Protein AF-A0A9X9Y3Z6-F1 (afdb_monomer_lite)

Radius of gyration: 25.96 Å; chains: 1; bounding box: 81×50×45 Å

Secondary structure (DSSP, 8-state):
-HHHHHHHHHHHHHHHHHHHHHHHHHHHTTS---HHHHHHHHHHHHHHIIIIIHHHHHHHHHHHHHHT--S----------PPPPPPP---------------

Organism: NCBI:txid2823807

Structure (mmCIF, N/CA/C/O backbone):
data_AF-A0A9X9Y3Z6-F1
#
_entry.id   AF-A0A9X9Y3Z6-F1
#
loop_
_atom_site.group_PDB
_atom_site.id
_atom_site.type_symbol
_atom_site.label_atom_id
_atom_site.label_alt_id
_atom_site.label_comp_id
_atom_site.label_asym_id
_atom_site.label_entity_id
_atom_site.label_seq_id
_atom_site.pdbx_PDB_ins_code
_atom_site.Cartn_x
_atom_site.Cartn_y
_atom_site.Cartn_z
_atom_site.occupancy
_atom_site.B_iso_or_equiv
_atom_site.auth_seq_id
_atom_site.auth_comp_id
_atom_site.auth_asym_id
_atom_site.auth_atom_id
_atom_site.pdbx_PDB_model_num
ATOM 1 N N . MET A 1 1 ? -13.893 10.624 7.510 1.00 86.31 1 MET A N 1
ATOM 2 C CA . MET A 1 1 ? -14.204 9.568 8.512 1.00 86.31 1 MET A CA 1
ATOM 3 C C . MET A 1 1 ? -13.092 8.515 8.519 1.00 86.31 1 MET A C 1
ATOM 5 O O . MET A 1 1 ? -12.329 8.468 7.564 1.00 86.31 1 MET A O 1
ATOM 9 N N . ILE A 1 2 ? -12.963 7.680 9.565 1.00 90.62 2 ILE A N 1
ATOM 10 C CA . ILE A 1 2 ? -11.889 6.657 9.634 1.00 90.62 2 ILE A CA 1
ATOM 11 C C . ILE A 1 2 ? -11.943 5.663 8.463 1.00 90.62 2 ILE A C 1
ATOM 13 O O . ILE A 1 2 ? -10.905 5.329 7.908 1.00 90.62 2 ILE A O 1
ATOM 17 N N . ILE A 1 3 ? -13.148 5.274 8.035 1.00 93.06 3 ILE A N 1
ATOM 18 C CA . ILE A 1 3 ? -13.356 4.358 6.906 1.00 93.06 3 ILE A CA 1
ATOM 19 C C . ILE A 1 3 ? -12.826 4.952 5.599 1.00 93.06 3 ILE A C 1
ATOM 21 O O . ILE A 1 3 ? -12.053 4.306 4.911 1.00 93.06 3 ILE A O 1
ATOM 25 N N . GLU A 1 4 ? -13.158 6.209 5.297 1.00 95.44 4 GLU A N 1
ATOM 26 C CA . GLU A 1 4 ? -12.667 6.892 4.089 1.00 95.44 4 GLU A CA 1
ATOM 27 C C . GLU A 1 4 ? -11.137 6.995 4.061 1.00 95.44 4 GLU A C 1
ATOM 29 O O . GLU A 1 4 ? -10.528 6.886 2.997 1.00 95.44 4 GLU A O 1
ATOM 34 N N . ARG A 1 5 ? -10.505 7.191 5.228 1.00 94.94 5 ARG A N 1
ATOM 35 C CA . ARG A 1 5 ? -9.042 7.202 5.332 1.00 94.94 5 ARG A CA 1
ATOM 36 C C . ARG A 1 5 ? -8.463 5.830 4.994 1.00 94.94 5 ARG A C 1
ATOM 38 O O . ARG A 1 5 ? -7.591 5.770 4.138 1.00 94.94 5 ARG A O 1
ATOM 45 N N . LEU A 1 6 ? -8.965 4.764 5.619 1.00 95.56 6 LEU A N 1
ATOM 46 C CA . LEU A 1 6 ? -8.494 3.398 5.366 1.00 95.56 6 LEU A CA 1
ATOM 47 C C . LEU A 1 6 ? -8.700 2.994 3.900 1.00 95.56 6 LEU A C 1
ATOM 49 O O . LEU A 1 6 ? -7.785 2.467 3.278 1.00 95.56 6 LEU A O 1
ATOM 53 N N . SER A 1 7 ? -9.844 3.339 3.301 1.00 96.19 7 SER A N 1
ATOM 54 C CA . SER A 1 7 ? -10.080 3.103 1.871 1.00 96.19 7 SER A CA 1
ATOM 55 C C . SER A 1 7 ? -9.093 3.867 0.986 1.00 96.19 7 SER A C 1
ATOM 57 O O . SER A 1 7 ? -8.607 3.331 -0.006 1.00 96.19 7 SER A O 1
ATOM 59 N N . LYS A 1 8 ? -8.753 5.114 1.334 1.00 96.88 8 LYS A N 1
ATOM 60 C CA . LYS A 1 8 ? -7.733 5.877 0.603 1.00 96.88 8 LYS A CA 1
ATOM 61 C C . LYS A 1 8 ? -6.338 5.266 0.759 1.00 96.88 8 LYS A C 1
ATOM 63 O O . LYS A 1 8 ? -5.564 5.296 -0.193 1.00 96.88 8 LYS A O 1
ATOM 68 N N . GLU A 1 9 ? -6.013 4.733 1.932 1.00 96.44 9 GLU A N 1
ATOM 69 C CA . GLU A 1 9 ? -4.756 4.018 2.167 1.00 96.44 9 GLU A CA 1
ATOM 70 C C . GLU A 1 9 ? -4.673 2.748 1.314 1.00 96.44 9 GLU A C 1
ATOM 72 O O . GLU A 1 9 ? -3.661 2.557 0.644 1.00 96.44 9 GLU A O 1
ATOM 77 N N . HIS A 1 10 ? -5.747 1.956 1.224 1.00 96.81 10 HIS A N 1
ATOM 78 C CA . HIS A 1 10 ? -5.812 0.802 0.315 1.00 96.81 10 HIS A CA 1
ATOM 79 C C . HIS A 1 10 ? -5.598 1.199 -1.148 1.00 96.81 10 HIS A C 1
ATOM 81 O O . HIS A 1 10 ? -4.757 0.609 -1.817 1.00 96.81 10 HIS A O 1
ATOM 87 N N . LEU A 1 11 ? -6.242 2.271 -1.622 1.00 97.75 11 LEU A N 1
ATOM 88 C CA . LEU A 1 11 ? -6.012 2.781 -2.982 1.00 97.75 11 LEU A CA 1
ATOM 89 C C . LEU A 1 11 ? -4.561 3.226 -3.222 1.00 97.75 11 LEU A C 1
ATOM 91 O O . LEU A 1 11 ? -4.066 3.168 -4.347 1.00 97.75 11 LEU A O 1
ATOM 95 N N . ASN A 1 12 ? -3.873 3.729 -2.196 1.00 96.06 12 ASN A N 1
ATOM 96 C CA . ASN A 1 12 ? -2.464 4.096 -2.316 1.00 96.06 12 ASN A CA 1
ATOM 97 C C . ASN A 1 12 ? -1.567 2.854 -2.346 1.00 96.06 12 ASN A C 1
ATOM 99 O O . ASN A 1 12 ? -0.644 2.806 -3.154 1.00 96.06 12 ASN A O 1
ATOM 103 N N . ILE A 1 13 ? -1.863 1.853 -1.515 1.00 96.38 13 ILE A N 1
ATOM 104 C CA . ILE A 1 13 ? -1.185 0.551 -1.509 1.00 96.38 13 ILE A CA 1
ATOM 105 C C . ILE A 1 13 ? -1.285 -0.109 -2.889 1.00 96.38 13 ILE A C 1
ATOM 107 O O . ILE A 1 13 ? -0.263 -0.504 -3.444 1.00 96.38 13 ILE A O 1
ATOM 111 N N . GLU A 1 14 ? -2.478 -0.141 -3.486 1.00 97.94 14 GLU A N 1
ATOM 112 C CA . GLU A 1 14 ? -2.693 -0.673 -4.838 1.00 97.94 14 GLU A CA 1
ATOM 113 C C . GLU A 1 14 ? -1.827 0.040 -5.886 1.00 97.94 14 GLU A C 1
ATOM 115 O O . GLU A 1 14 ? -1.201 -0.605 -6.725 1.00 97.94 14 GLU A O 1
ATOM 120 N N . LYS A 1 15 ? -1.722 1.374 -5.815 1.00 98.12 15 LYS A N 1
ATOM 121 C CA . LYS A 1 15 ? -0.867 2.149 -6.730 1.00 98.12 15 LYS A CA 1
ATOM 122 C C . LYS A 1 15 ? 0.614 1.826 -6.564 1.00 98.12 15 LYS A C 1
ATOM 124 O O . LYS A 1 15 ? 1.321 1.748 -7.563 1.00 98.12 15 LYS A O 1
ATOM 129 N N . LEU A 1 16 ? 1.087 1.666 -5.329 1.00 98.25 16 LEU A N 1
ATOM 130 C CA . LEU A 1 16 ? 2.482 1.312 -5.065 1.00 98.25 16 LEU A CA 1
ATOM 131 C C . LEU A 1 16 ? 2.807 -0.088 -5.594 1.00 98.25 16 LEU A C 1
ATOM 133 O O . LEU A 1 16 ? 3.854 -0.269 -6.209 1.00 98.25 16 LEU A O 1
ATOM 137 N N . LEU A 1 17 ? 1.891 -1.045 -5.427 1.00 98.31 17 LEU A N 1
ATOM 138 C CA . LEU A 1 17 ? 2.037 -2.386 -5.993 1.00 98.31 17 LEU A CA 1
ATOM 139 C C . LEU A 1 17 ? 2.062 -2.358 -7.526 1.00 98.31 17 LEU A C 1
ATOM 141 O O . LEU A 1 17 ? 2.922 -3.002 -8.114 1.00 98.31 17 LEU A O 1
ATOM 145 N N . ALA A 1 18 ? 1.207 -1.557 -8.167 1.00 98.50 18 ALA A N 1
ATOM 146 C CA . ALA A 1 18 ? 1.217 -1.403 -9.624 1.00 98.50 18 ALA A CA 1
ATOM 147 C C . ALA A 1 18 ? 2.523 -0.775 -10.151 1.00 98.50 18 ALA A C 1
ATOM 149 O O . ALA A 1 18 ? 3.014 -1.144 -11.217 1.00 98.50 18 ALA A O 1
ATOM 150 N N . ILE A 1 19 ? 3.109 0.174 -9.409 1.00 98.38 19 ILE A N 1
ATOM 151 C CA . ILE A 1 19 ? 4.425 0.743 -9.742 1.00 98.38 19 ILE A CA 1
ATOM 152 C C . ILE A 1 19 ? 5.511 -0.328 -9.617 1.00 98.38 19 ILE A C 1
ATOM 154 O O . ILE A 1 19 ? 6.331 -0.467 -10.521 1.00 98.38 19 ILE A O 1
ATOM 158 N N . LEU A 1 20 ? 5.505 -1.095 -8.525 1.00 98.50 20 LEU A N 1
ATOM 159 C CA . LEU A 1 20 ? 6.469 -2.172 -8.316 1.00 98.50 20 LEU A CA 1
ATOM 160 C C . LEU A 1 20 ? 6.372 -3.237 -9.414 1.00 98.50 20 LEU A C 1
ATOM 162 O O . LEU A 1 20 ? 7.396 -3.625 -9.968 1.00 98.50 20 LEU A O 1
ATOM 166 N N . GLU A 1 21 ? 5.160 -3.670 -9.758 1.00 98.50 21 GLU A N 1
ATOM 167 C CA . GLU A 1 21 ? 4.908 -4.628 -10.839 1.00 98.50 21 GLU A CA 1
ATOM 168 C C . GLU A 1 21 ? 5.496 -4.130 -12.163 1.00 98.50 21 GLU A C 1
ATOM 170 O O . GLU A 1 21 ? 6.266 -4.845 -12.801 1.00 98.50 21 GLU A O 1
ATOM 175 N N . ARG A 1 22 ? 5.252 -2.863 -12.515 1.00 98.38 22 ARG A N 1
ATOM 176 C CA . ARG A 1 22 ? 5.822 -2.252 -13.720 1.00 98.38 22 ARG A CA 1
ATOM 177 C C . ARG A 1 22 ? 7.353 -2.280 -13.736 1.00 98.38 22 ARG A C 1
ATOM 179 O O . ARG A 1 22 ? 7.937 -2.590 -14.773 1.00 98.38 22 ARG A O 1
ATOM 186 N N . GLU A 1 23 ? 8.013 -1.927 -12.635 1.00 98.44 23 GLU A N 1
ATOM 187 C CA . GLU A 1 23 ? 9.483 -1.935 -12.580 1.00 98.44 23 GLU A CA 1
ATOM 188 C C . GLU A 1 23 ? 10.048 -3.363 -12.656 1.00 98.44 23 GLU A C 1
ATOM 190 O O . GLU A 1 23 ? 11.070 -3.595 -13.305 1.00 98.44 23 GLU A O 1
ATOM 195 N N . LEU A 1 24 ? 9.355 -4.344 -12.074 1.00 98.00 24 LEU A N 1
ATOM 196 C CA . LEU A 1 24 ? 9.724 -5.755 -12.200 1.00 98.00 24 LEU A CA 1
ATOM 197 C C . LEU A 1 24 ? 9.541 -6.280 -13.631 1.00 98.00 24 LEU A C 1
ATOM 199 O O . LEU A 1 24 ? 10.386 -7.032 -14.109 1.00 98.00 24 LEU A O 1
ATOM 203 N N . GLU A 1 25 ? 8.509 -5.844 -14.352 1.00 98.25 25 GLU A N 1
ATOM 204 C CA . GLU A 1 25 ? 8.351 -6.165 -15.775 1.00 98.25 25 GLU A CA 1
ATOM 205 C C . GLU A 1 25 ? 9.466 -5.556 -16.639 1.00 98.25 25 GLU A C 1
ATOM 207 O O . GLU A 1 25 ? 9.902 -6.172 -17.611 1.00 98.25 25 GLU A O 1
ATOM 212 N N . VAL A 1 26 ? 9.931 -4.339 -16.324 1.00 97.94 26 VAL A N 1
ATOM 213 C CA . VAL A 1 26 ? 11.095 -3.724 -16.995 1.00 97.94 26 VAL A CA 1
ATOM 214 C C . VAL A 1 26 ? 12.336 -4.584 -16.769 1.00 97.94 26 VAL A C 1
ATOM 216 O O . VAL A 1 26 ? 13.041 -4.907 -17.725 1.00 97.94 26 VAL A O 1
ATOM 219 N N . PHE A 1 27 ? 12.565 -4.996 -15.524 1.00 96.88 27 PHE A N 1
ATOM 220 C CA . PHE A 1 27 ? 13.670 -5.877 -15.170 1.00 96.88 27 PHE A CA 1
ATOM 221 C C . PHE A 1 27 ? 13.611 -7.222 -15.915 1.00 96.88 27 PHE A C 1
ATOM 223 O O . PHE A 1 27 ? 14.623 -7.654 -16.466 1.00 96.88 27 PHE A O 1
ATOM 230 N N . ASP A 1 28 ? 12.438 -7.858 -15.984 1.00 97.44 28 ASP A N 1
ATOM 231 C CA . ASP A 1 28 ? 12.257 -9.172 -16.622 1.00 97.44 28 ASP A CA 1
ATOM 232 C C . ASP A 1 28 ? 12.551 -9.147 -18.132 1.00 97.44 28 ASP A C 1
ATOM 234 O O . ASP A 1 28 ? 13.099 -10.098 -18.690 1.00 97.44 28 ASP A O 1
ATOM 238 N N . ARG A 1 29 ? 12.293 -8.013 -18.797 1.00 97.44 29 ARG A N 1
ATOM 239 C CA . ARG A 1 29 ? 12.662 -7.803 -20.209 1.00 97.44 29 ARG A CA 1
ATOM 240 C C . ARG A 1 29 ? 14.165 -7.603 -20.440 1.00 97.44 29 ARG A C 1
ATOM 242 O O . ARG A 1 29 ? 14.591 -7.535 -21.592 1.00 97.44 29 ARG A O 1
ATOM 249 N N . GLY A 1 30 ? 14.967 -7.513 -19.378 1.00 95.94 30 GLY A N 1
ATOM 250 C CA . GLY A 1 30 ? 16.399 -7.212 -19.445 1.00 95.94 30 GLY A CA 1
ATOM 251 C C . GLY A 1 30 ? 16.714 -5.722 -19.610 1.00 95.94 30 GLY A C 1
ATOM 252 O O . GLY A 1 30 ? 17.874 -5.365 -19.832 1.00 95.94 30 GLY A O 1
ATOM 253 N N . ASP A 1 31 ? 15.705 -4.856 -19.490 1.00 96.56 31 ASP A N 1
ATOM 254 C CA . ASP A 1 31 ? 15.882 -3.409 -19.460 1.00 96.56 31 ASP A CA 1
ATOM 255 C C . ASP A 1 31 ? 16.325 -2.948 -18.058 1.00 96.56 31 ASP A C 1
ATOM 257 O O . ASP A 1 31 ? 16.290 -3.682 -17.065 1.00 96.56 31 ASP A O 1
ATOM 261 N N . ARG A 1 32 ? 16.754 -1.687 -17.948 1.00 96.81 32 ARG A N 1
ATOM 262 C CA . ARG A 1 32 ? 17.175 -1.110 -16.667 1.00 96.81 32 ARG A CA 1
ATOM 263 C C . ARG A 1 32 ? 15.972 -0.575 -15.884 1.00 96.81 32 ARG A C 1
ATOM 265 O O . ARG A 1 32 ? 15.543 0.549 -16.130 1.00 96.81 32 ARG A O 1
ATOM 272 N N . ALA A 1 33 ? 15.495 -1.362 -14.923 1.00 97.19 33 ALA A N 1
ATOM 273 C CA . ALA A 1 33 ? 14.510 -0.932 -13.930 1.00 97.19 33 ALA A CA 1
ATOM 274 C C . ALA A 1 33 ? 15.066 0.133 -12.968 1.00 97.19 33 ALA A C 1
ATOM 276 O O . ALA A 1 33 ? 16.286 0.233 -12.758 1.00 97.19 33 ALA A O 1
ATOM 277 N N . ASP A 1 34 ? 14.169 0.907 -12.359 1.00 98.12 34 ASP A N 1
ATOM 278 C CA . ASP A 1 34 ? 14.510 1.864 -11.310 1.00 98.12 34 ASP A CA 1
ATOM 279 C C . ASP A 1 34 ? 14.531 1.183 -9.931 1.00 98.12 34 ASP A C 1
ATOM 281 O O . ASP A 1 34 ? 13.522 1.041 -9.235 1.00 98.12 34 ASP A O 1
ATOM 285 N N . TYR A 1 35 ? 15.722 0.746 -9.521 1.00 97.44 35 TYR A N 1
ATOM 286 C CA . TYR A 1 35 ? 15.920 0.067 -8.240 1.00 97.44 35 TYR A CA 1
ATOM 287 C C . TYR A 1 35 ? 15.687 0.964 -7.018 1.00 97.44 35 TYR A C 1
ATOM 289 O O . TYR A 1 35 ? 15.376 0.435 -5.951 1.00 97.44 35 TYR A O 1
ATOM 297 N N . GLU A 1 36 ? 15.793 2.289 -7.152 1.00 98.12 36 GLU A N 1
ATOM 298 C CA . GLU A 1 36 ? 15.484 3.209 -6.050 1.00 98.12 36 GLU A CA 1
ATOM 299 C C . GLU A 1 36 ? 13.976 3.227 -5.788 1.00 98.12 36 GLU A C 1
ATOM 301 O O . GLU A 1 36 ? 13.543 3.188 -4.634 1.00 98.12 36 GLU A O 1
ATOM 306 N N . VAL A 1 37 ? 13.167 3.199 -6.853 1.00 97.94 37 VAL A N 1
ATOM 307 C CA . VAL A 1 37 ? 11.706 3.073 -6.749 1.00 97.94 37 VAL A CA 1
ATOM 308 C C . VAL A 1 37 ? 11.320 1.723 -6.152 1.00 97.94 37 VAL A C 1
ATOM 310 O O . VAL A 1 37 ? 10.536 1.688 -5.202 1.00 97.94 37 VAL A O 1
ATOM 313 N N . ILE A 1 38 ? 11.894 0.621 -6.649 1.00 98.12 38 ILE A N 1
ATOM 314 C CA . ILE A 1 38 ? 11.650 -0.725 -6.104 1.00 98.12 38 ILE A CA 1
ATOM 315 C C . ILE A 1 38 ? 11.957 -0.754 -4.602 1.00 98.12 38 ILE A C 1
ATOM 317 O O . ILE A 1 38 ? 11.118 -1.178 -3.805 1.00 98.12 38 ILE A O 1
ATOM 321 N N . HIS A 1 39 ? 13.137 -0.267 -4.210 1.00 98.12 39 HIS A N 1
ATOM 322 C CA . HIS A 1 39 ? 13.553 -0.224 -2.813 1.00 98.12 39 HIS A CA 1
ATOM 323 C C . HIS A 1 39 ? 12.600 0.627 -1.966 1.00 98.12 39 HIS A C 1
ATOM 325 O O . HIS A 1 39 ? 12.133 0.164 -0.929 1.00 98.12 39 HIS A O 1
ATOM 331 N N . ALA A 1 40 ? 12.242 1.830 -2.423 1.00 97.94 40 ALA A N 1
ATOM 332 C CA . ALA A 1 40 ? 11.333 2.713 -1.696 1.00 97.94 40 ALA A CA 1
ATOM 333 C C . ALA A 1 40 ? 9.950 2.080 -1.466 1.00 97.94 40 ALA A C 1
ATOM 335 O O . ALA A 1 40 ? 9.387 2.215 -0.375 1.00 97.94 40 ALA A O 1
ATOM 336 N N . VAL A 1 41 ? 9.410 1.370 -2.463 1.00 97.88 41 VAL A N 1
ATOM 337 C CA . VAL A 1 41 ? 8.135 0.653 -2.323 1.00 97.88 41 VAL A CA 1
ATOM 338 C C . VAL A 1 41 ? 8.264 -0.483 -1.306 1.00 97.88 41 VAL A C 1
ATOM 340 O O . VAL A 1 41 ? 7.421 -0.594 -0.417 1.00 97.88 41 VAL A O 1
ATOM 343 N N . ILE A 1 42 ? 9.324 -1.292 -1.380 1.00 97.50 42 ILE A N 1
ATOM 344 C CA . ILE A 1 42 ? 9.559 -2.382 -0.420 1.00 97.50 42 ILE A CA 1
ATOM 345 C C . ILE A 1 42 ? 9.688 -1.830 1.005 1.00 97.50 42 ILE A C 1
ATOM 347 O O . ILE A 1 42 ? 8.971 -2.284 1.896 1.00 97.50 42 ILE A O 1
ATOM 351 N N . SER A 1 43 ? 10.510 -0.798 1.215 1.00 97.12 43 SER A N 1
ATOM 352 C CA . SER A 1 43 ? 10.693 -0.174 2.532 1.00 97.12 43 SER A CA 1
ATOM 353 C C . SER A 1 43 ? 9.390 0.380 3.113 1.00 97.12 43 SER A C 1
ATOM 355 O O . SER A 1 43 ? 9.183 0.344 4.326 1.00 97.12 43 SER A O 1
ATOM 357 N N . TYR A 1 44 ? 8.483 0.881 2.268 1.00 96.19 44 TYR A N 1
ATOM 358 C CA . TYR A 1 44 ? 7.153 1.288 2.717 1.00 96.19 44 TYR A CA 1
ATOM 359 C C . TYR A 1 44 ? 6.361 0.098 3.282 1.00 96.19 44 TYR A C 1
ATOM 361 O O . TYR A 1 44 ? 5.789 0.205 4.372 1.00 96.19 44 TYR A O 1
ATOM 369 N N . PHE A 1 45 ? 6.356 -1.038 2.579 1.00 96.56 45 PHE A N 1
ATOM 370 C CA . PHE A 1 45 ? 5.604 -2.232 2.976 1.00 96.56 45 PHE A CA 1
ATOM 371 C C . PHE A 1 45 ? 6.184 -2.971 4.188 1.00 96.56 45 PHE A C 1
ATOM 373 O O . PHE A 1 45 ? 5.436 -3.657 4.878 1.00 96.56 45 PHE A O 1
ATOM 380 N N . GLU A 1 46 ? 7.469 -2.800 4.498 1.00 95.81 46 GLU A N 1
ATOM 381 C CA . GLU A 1 46 ? 8.092 -3.406 5.684 1.00 95.81 46 GLU A CA 1
ATOM 382 C C . GLU A 1 46 ? 7.593 -2.814 7.009 1.00 95.81 46 GLU A C 1
ATOM 384 O O . GLU A 1 46 ? 7.630 -3.486 8.039 1.00 95.81 46 GLU A O 1
ATOM 389 N N . VAL A 1 47 ? 7.135 -1.558 7.003 1.00 93.56 47 VAL A N 1
ATOM 390 C CA . VAL A 1 47 ? 6.820 -0.829 8.241 1.00 93.56 47 VAL A CA 1
ATOM 391 C C . VAL A 1 47 ? 5.382 -0.333 8.266 1.00 93.56 47 VAL A C 1
ATOM 393 O O . VAL A 1 47 ? 4.685 -0.491 9.270 1.00 93.56 47 VAL A O 1
ATOM 396 N N . TYR A 1 48 ? 4.922 0.303 7.188 1.00 94.19 48 TYR A N 1
ATOM 397 C CA . TYR A 1 48 ? 3.686 1.074 7.237 1.00 94.19 48 TYR A CA 1
ATOM 398 C C . TYR A 1 48 ? 2.418 0.226 7.459 1.00 94.19 48 TYR A C 1
ATOM 400 O O . TYR A 1 48 ? 1.628 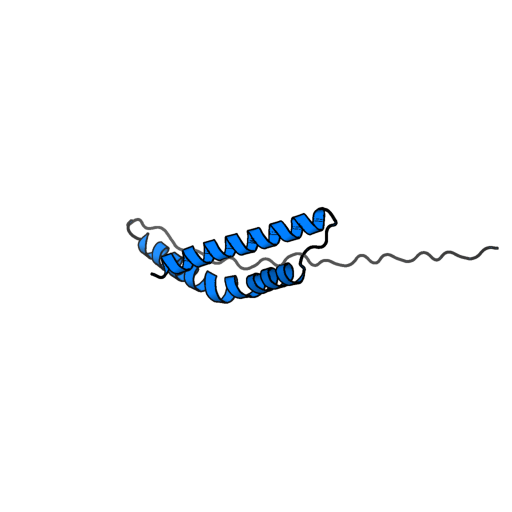0.594 8.340 1.00 94.19 48 TYR A O 1
ATOM 408 N N . PRO A 1 49 ? 2.209 -0.898 6.736 1.00 94.00 49 PRO A N 1
ATOM 409 C CA . PRO A 1 49 ? 1.027 -1.735 6.923 1.00 94.00 49 PRO A CA 1
ATOM 410 C C . PRO A 1 49 ? 0.892 -2.238 8.363 1.00 94.00 49 PRO A C 1
ATOM 412 O O . PRO A 1 49 ? -0.151 -2.057 8.988 1.00 94.00 49 PRO A O 1
ATOM 415 N N . GLU A 1 50 ? 1.976 -2.790 8.908 1.00 92.31 50 GLU A N 1
ATOM 416 C CA . GLU A 1 50 ? 1.996 -3.432 10.224 1.00 92.31 50 GLU A CA 1
ATOM 417 C C . GLU A 1 50 ? 1.837 -2.428 11.370 1.00 92.31 50 GLU A C 1
ATOM 419 O O . GLU A 1 50 ? 1.044 -2.632 12.288 1.00 92.31 50 GLU A O 1
ATOM 424 N N . VAL A 1 51 ? 2.575 -1.316 11.327 1.00 94.81 51 VAL A N 1
ATOM 425 C CA . VAL A 1 51 ? 2.662 -0.403 12.476 1.00 94.81 51 VAL A CA 1
ATOM 426 C C . VAL A 1 51 ? 1.515 0.607 12.507 1.00 94.81 51 VAL A C 1
ATOM 428 O O . VAL A 1 51 ? 1.104 1.035 13.588 1.00 94.81 51 VAL A O 1
ATOM 431 N N . TYR A 1 52 ? 0.984 1.009 11.348 1.00 92.50 52 TYR A N 1
ATOM 432 C CA . TYR A 1 52 ? 0.047 2.136 11.271 1.00 92.50 52 TYR A CA 1
ATOM 433 C C . TYR A 1 52 ? -1.323 1.770 10.707 1.00 92.50 52 TYR A C 1
ATOM 435 O O . TYR A 1 52 ? -2.331 2.238 11.244 1.00 92.50 52 TYR A O 1
ATOM 443 N N . HIS A 1 53 ? -1.375 0.962 9.650 1.00 93.38 53 HIS A N 1
ATOM 444 C CA . HIS A 1 53 ? -2.621 0.665 8.945 1.00 93.38 53 HIS A CA 1
ATOM 445 C C . HIS A 1 53 ? -3.437 -0.440 9.636 1.00 93.38 53 HIS A C 1
ATOM 447 O O . HIS A 1 53 ? -4.561 -0.193 10.085 1.00 93.38 53 HIS A O 1
ATOM 453 N N . HIS A 1 54 ? -2.861 -1.634 9.799 1.00 95.25 54 HIS A N 1
ATOM 454 C CA . HIS A 1 54 ? -3.560 -2.795 10.356 1.00 95.25 54 HIS A CA 1
ATOM 455 C C . HIS A 1 54 ? -4.126 -2.563 11.766 1.00 95.25 54 HIS A C 1
ATOM 457 O O . HIS A 1 54 ? -5.283 -2.922 11.987 1.00 95.25 54 HIS A O 1
ATOM 463 N N . PRO A 1 55 ? -3.444 -1.861 12.700 1.00 96.25 55 PRO A N 1
ATOM 464 C CA . PRO A 1 55 ? -4.023 -1.584 14.015 1.00 96.25 55 PRO A CA 1
ATOM 465 C C . PRO A 1 55 ? -5.332 -0.787 13.950 1.00 96.25 55 PRO A C 1
ATOM 467 O O . PRO A 1 55 ? -6.227 -0.963 14.776 1.00 96.25 55 PRO A O 1
ATOM 470 N N . GLN A 1 56 ? -5.468 0.110 12.973 1.00 94.94 56 GLN A N 1
ATOM 471 C CA . GLN A 1 56 ? -6.677 0.914 12.800 1.00 94.94 56 GLN A CA 1
ATOM 472 C C . GLN A 1 56 ? -7.808 0.097 12.175 1.00 94.94 56 GLN A C 1
ATOM 474 O O . GLN A 1 56 ? -8.960 0.197 12.607 1.00 94.94 56 GLN A O 1
ATOM 479 N N . GLU A 1 57 ? -7.474 -0.714 11.176 1.00 95.31 57 GLU A N 1
ATOM 480 C CA . GLU A 1 57 ? -8.387 -1.648 10.527 1.00 95.31 57 GLU A CA 1
ATOM 481 C C . GLU A 1 57 ? -8.932 -2.687 11.527 1.00 95.31 57 GLU A C 1
ATOM 483 O O . GLU A 1 57 ? -10.145 -2.909 11.603 1.00 95.31 57 GLU A O 1
ATOM 488 N N . ASP A 1 58 ? -8.077 -3.225 12.394 1.00 95.38 58 ASP A N 1
ATOM 489 C CA . ASP A 1 58 ? -8.455 -4.167 13.447 1.00 95.38 58 ASP A CA 1
ATOM 490 C C . ASP A 1 58 ? -9.474 -3.588 14.428 1.00 95.38 58 ASP A C 1
ATOM 492 O O . ASP A 1 58 ? -10.426 -4.277 14.818 1.00 95.38 58 ASP A O 1
ATOM 496 N N . LEU A 1 59 ? -9.328 -2.313 14.806 1.00 94.00 59 LEU A N 1
ATOM 497 C CA . LEU A 1 59 ? -10.291 -1.619 15.665 1.00 94.00 59 LEU A CA 1
ATOM 498 C C . LEU A 1 59 ? -11.658 -1.487 14.988 1.00 94.00 59 LEU A C 1
ATOM 500 O O . LEU A 1 59 ? -12.694 -1.692 15.634 1.00 94.00 59 LEU A O 1
ATOM 504 N N . VAL A 1 60 ? -11.675 -1.174 13.690 1.00 92.75 60 VAL A N 1
ATOM 505 C CA . VAL A 1 60 ? -12.908 -1.122 12.894 1.00 92.75 60 VAL A CA 1
ATOM 506 C C . VAL A 1 60 ? -13.559 -2.503 12.857 1.00 92.75 60 VAL A C 1
ATOM 508 O O . VAL A 1 60 ? -14.742 -2.634 13.190 1.00 92.75 60 VAL A O 1
ATOM 511 N N . PHE A 1 61 ? -12.799 -3.555 12.550 1.00 92.69 61 PHE A N 1
ATOM 512 C CA . PHE A 1 61 ? -13.325 -4.916 12.535 1.00 92.69 61 PHE A CA 1
ATOM 513 C C . PHE A 1 61 ? -13.801 -5.383 13.912 1.00 92.69 61 PHE A C 1
ATOM 515 O O . PHE A 1 61 ? -14.838 -6.040 14.006 1.00 92.69 61 PHE A O 1
ATOM 522 N N . ALA A 1 62 ? -13.101 -5.041 14.994 1.00 92.56 62 ALA A N 1
ATOM 523 C CA . ALA A 1 62 ? -13.5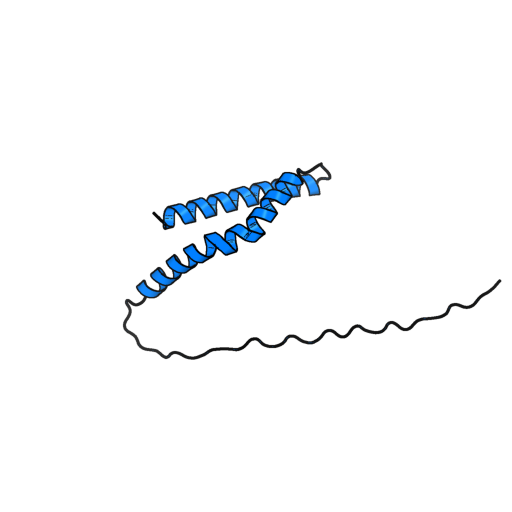23 -5.359 16.357 1.00 92.56 62 ALA A CA 1
ATOM 524 C C . ALA A 1 62 ? -14.884 -4.728 16.690 1.00 92.56 62 ALA A C 1
ATOM 526 O O . ALA A 1 62 ? -15.760 -5.407 17.234 1.00 92.56 62 ALA A O 1
ATOM 527 N N . LYS A 1 63 ? -15.104 -3.464 16.302 1.00 90.44 63 LYS A N 1
ATOM 528 C CA . LYS A 1 63 ? -16.403 -2.790 16.455 1.00 90.44 63 LYS A CA 1
ATOM 529 C C . LYS A 1 63 ? -17.495 -3.487 15.650 1.00 90.44 63 LYS A C 1
ATOM 531 O O . LYS A 1 63 ? -18.538 -3.808 16.210 1.00 90.44 63 LYS A O 1
ATOM 536 N N . LEU A 1 64 ? -17.245 -3.783 14.376 1.00 89.50 64 LEU A N 1
ATOM 537 C CA . LEU A 1 64 ? -18.216 -4.465 13.514 1.00 89.50 64 LEU A CA 1
ATOM 538 C C . LEU A 1 64 ? -18.558 -5.877 14.019 1.00 89.50 64 LEU A C 1
ATOM 540 O O . LEU A 1 64 ? -19.718 -6.286 13.960 1.00 89.50 64 LEU A O 1
ATOM 544 N N . ARG A 1 65 ? -17.577 -6.606 14.569 1.00 88.56 65 ARG A N 1
ATOM 545 C CA . ARG A 1 65 ? -17.783 -7.914 15.213 1.00 88.56 65 ARG A CA 1
ATOM 546 C C . ARG A 1 65 ? -18.670 -7.809 16.457 1.00 88.56 65 ARG A C 1
ATOM 548 O O . ARG A 1 65 ? -19.555 -8.642 16.626 1.00 88.56 65 ARG A O 1
ATOM 555 N N . GLY A 1 66 ? -18.482 -6.777 17.282 1.00 73.25 66 GLY A N 1
ATOM 556 C CA . GLY A 1 66 ? -19.344 -6.501 18.437 1.00 73.25 66 GLY A CA 1
ATOM 557 C C . GLY A 1 66 ? -20.775 -6.113 18.045 1.00 73.25 66 GLY A C 1
ATOM 558 O O . GLY A 1 66 ? -21.729 -6.551 18.682 1.00 73.25 66 GLY A O 1
ATOM 559 N N . THR A 1 67 ? -20.942 -5.367 16.952 1.00 58.16 67 THR A N 1
ATOM 560 C CA . THR A 1 67 ? -22.257 -4.944 16.437 1.00 58.16 67 THR A CA 1
ATOM 561 C C . THR A 1 67 ? -23.059 -6.097 15.818 1.00 58.16 67 THR A C 1
ATOM 563 O O . THR A 1 67 ? -24.284 -6.036 15.778 1.00 58.16 67 THR A O 1
ATOM 566 N N . ARG A 1 68 ? -22.412 -7.198 15.400 1.00 48.66 68 ARG A N 1
ATOM 567 C CA . ARG A 1 68 ? -23.109 -8.413 14.924 1.00 48.66 68 ARG A CA 1
ATOM 568 C C . ARG A 1 68 ? -23.739 -9.255 16.044 1.00 48.66 68 ARG A C 1
ATOM 570 O O . ARG A 1 68 ? -24.407 -10.241 15.742 1.00 48.66 68 ARG A O 1
ATOM 577 N N . SER A 1 69 ? -23.622 -8.853 17.312 1.00 51.56 69 SER A N 1
ATOM 578 C CA . SER A 1 69 ? -24.386 -9.423 18.432 1.00 51.56 69 SER A CA 1
ATOM 579 C C . SER A 1 69 ? -25.787 -8.798 18.525 1.00 51.56 69 SER A C 1
ATOM 581 O O . SER A 1 69 ? -26.148 -8.168 19.516 1.00 51.56 69 SER A O 1
ATOM 583 N N . GLY A 1 70 ? -26.568 -8.980 17.463 1.00 54.03 70 GLY A N 1
ATOM 584 C CA . GLY A 1 70 ? -28.003 -8.700 17.397 1.00 54.03 70 GLY A CA 1
ATOM 585 C C . GLY A 1 70 ? -28.822 -9.959 17.102 1.00 54.03 70 GLY A C 1
ATOM 586 O O . GLY A 1 70 ? -29.888 -9.860 16.508 1.00 54.03 70 GLY A O 1
ATOM 587 N N . CYS A 1 71 ? -28.319 -11.143 17.466 1.00 42.56 71 CYS A N 1
ATOM 588 C CA . CYS A 1 71 ? -29.097 -12.378 17.441 1.00 42.56 71 CYS A CA 1
ATOM 589 C C . CYS A 1 71 ? -28.877 -13.146 18.750 1.00 42.56 71 CYS A C 1
ATOM 591 O O . CYS A 1 71 ? -27.792 -13.666 19.019 1.00 42.56 71 CYS A O 1
ATOM 593 N N . CYS A 1 72 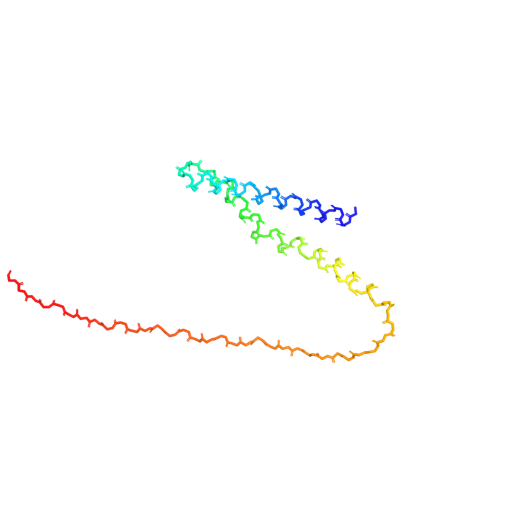? -29.913 -13.155 19.586 1.00 45.69 72 CYS A N 1
ATOM 594 C CA . CYS A 1 72 ? -30.009 -13.929 20.813 1.00 45.69 72 CYS A CA 1
ATOM 595 C C . CYS A 1 72 ? -30.106 -15.427 20.487 1.00 45.69 72 CYS A C 1
ATOM 597 O O . CYS A 1 72 ? -31.207 -15.948 20.351 1.00 45.69 72 CYS A O 1
ATOM 599 N N . CYS A 1 73 ? -28.983 -16.134 20.383 1.00 39.66 73 CYS A N 1
ATOM 600 C CA . CYS A 1 73 ? -28.957 -17.589 20.571 1.00 39.66 73 CYS A CA 1
ATOM 601 C C . CYS A 1 73 ? -27.547 -18.069 20.967 1.00 39.66 73 CYS A C 1
ATOM 603 O O . CYS A 1 73 ? -26.675 -18.310 20.140 1.00 39.66 73 CYS A O 1
ATOM 605 N N . GLU A 1 74 ? -27.333 -18.088 22.282 1.00 40.38 74 GLU A N 1
ATOM 606 C CA . GLU A 1 74 ? -26.669 -19.118 23.095 1.00 40.38 74 GLU A CA 1
ATOM 607 C C . GLU A 1 74 ? -25.753 -20.147 22.397 1.00 40.38 74 GLU A C 1
ATOM 609 O O . GLU A 1 74 ? -26.203 -20.955 21.589 1.00 40.38 74 GLU A O 1
ATOM 614 N N . GLY A 1 75 ? -24.473 -20.221 22.802 1.00 41.81 75 GLY A N 1
ATOM 615 C CA . GLY A 1 75 ? -23.644 -21.368 22.411 1.00 41.81 75 GLY A CA 1
ATOM 616 C C . GLY A 1 75 ? -22.131 -21.276 22.604 1.00 41.81 75 GLY A C 1
ATOM 617 O O . GLY A 1 75 ? -21.398 -21.282 21.631 1.00 41.81 75 GLY A O 1
ATOM 618 N N . ARG A 1 76 ? -21.684 -21.296 23.866 1.00 45.41 76 ARG A N 1
ATOM 619 C CA . ARG A 1 76 ? -20.445 -21.938 24.368 1.00 45.41 76 ARG A CA 1
ATOM 620 C C . ARG A 1 76 ? -19.076 -21.520 23.778 1.00 45.41 76 ARG A C 1
ATOM 622 O O . ARG A 1 76 ? -18.701 -21.803 22.650 1.00 45.41 76 ARG A O 1
ATOM 629 N N . ARG A 1 77 ? -18.273 -20.934 24.667 1.00 50.72 77 ARG A N 1
ATOM 630 C CA . ARG A 1 77 ? -16.868 -20.537 24.514 1.00 50.72 77 ARG A CA 1
ATOM 631 C C . ARG A 1 77 ? -15.936 -21.707 24.882 1.00 50.72 77 ARG A C 1
ATOM 633 O O . ARG A 1 77 ? -16.072 -22.237 25.980 1.00 50.72 77 ARG A O 1
ATOM 640 N N . SER A 1 78 ? -14.978 -22.051 24.019 1.00 47.75 78 SER A N 1
ATOM 641 C CA . SER A 1 78 ? -13.761 -22.850 24.308 1.00 47.75 78 SER A CA 1
ATOM 642 C C . SER A 1 78 ? -12.937 -22.975 23.011 1.00 47.75 78 SER A C 1
ATOM 644 O O . SER A 1 78 ? -13.520 -23.080 21.944 1.00 47.75 78 SER A O 1
ATOM 646 N N . SER A 1 79 ? -11.607 -22.987 22.939 1.00 45.12 79 SER A N 1
ATOM 647 C CA . SER A 1 79 ? -10.508 -22.790 23.883 1.00 45.12 79 SER A CA 1
ATOM 648 C C . SER A 1 79 ? -9.226 -22.579 23.054 1.00 45.12 79 SER A C 1
ATOM 650 O O . SER A 1 79 ? -9.128 -23.040 21.918 1.00 45.12 79 SER A O 1
ATOM 652 N N . SER A 1 80 ? -8.243 -21.917 23.651 1.00 45.53 80 SER A N 1
ATOM 653 C CA . SER A 1 80 ? -6.845 -21.782 23.223 1.00 45.53 80 SER A CA 1
ATOM 654 C C . SER A 1 80 ? -6.207 -23.068 22.667 1.00 45.53 80 SER A C 1
ATOM 656 O O . SER A 1 80 ? -6.255 -24.106 23.329 1.00 45.53 80 SER A O 1
ATOM 658 N N . ARG A 1 81 ? -5.504 -22.975 21.528 1.00 43.75 81 ARG A N 1
ATOM 659 C CA . ARG A 1 81 ? -4.539 -23.987 21.066 1.00 43.75 81 ARG A CA 1
ATOM 660 C C . ARG A 1 81 ? -3.156 -23.338 20.933 1.00 43.75 81 ARG A C 1
ATOM 662 O O . ARG A 1 81 ? -2.991 -22.343 20.239 1.00 43.75 81 ARG A O 1
ATOM 669 N N . THR A 1 82 ? -2.207 -23.877 21.687 1.00 45.12 82 THR A N 1
ATOM 670 C CA . THR A 1 82 ? -0.773 -23.551 21.733 1.00 45.12 82 THR A CA 1
ATOM 671 C C . THR A 1 82 ? -0.064 -23.811 20.394 1.00 45.12 82 THR A C 1
ATOM 673 O O . THR A 1 82 ? -0.551 -24.644 19.629 1.00 45.12 82 THR A O 1
ATOM 676 N N . PRO A 1 83 ? 1.098 -23.185 20.117 1.00 46.34 83 PRO A N 1
ATOM 677 C CA . PRO A 1 83 ? 1.839 -23.419 18.881 1.00 46.34 83 PRO A CA 1
ATOM 678 C C . PRO A 1 83 ? 2.607 -24.747 18.954 1.00 46.34 83 PRO A C 1
ATOM 680 O O . PRO A 1 83 ? 3.357 -24.998 19.901 1.00 46.34 83 PRO A O 1
ATOM 683 N N . GLU A 1 84 ? 2.413 -25.606 17.954 1.00 46.22 84 GLU A N 1
ATOM 684 C CA . GLU A 1 84 ? 3.191 -26.833 17.789 1.00 46.22 84 GLU A CA 1
ATOM 685 C C . GLU A 1 84 ? 4.619 -26.506 17.328 1.00 46.22 84 GLU A C 1
ATOM 687 O O . GLU A 1 84 ? 4.844 -25.694 16.430 1.00 46.22 84 GLU A O 1
ATOM 692 N N . ARG A 1 85 ? 5.603 -27.136 17.977 1.00 44.91 85 ARG A N 1
ATOM 693 C CA . ARG A 1 85 ? 7.019 -27.058 17.606 1.00 44.91 85 ARG A CA 1
ATOM 694 C C . ARG A 1 85 ? 7.222 -27.836 16.305 1.00 44.91 85 ARG A C 1
ATOM 696 O O . ARG A 1 85 ? 6.980 -29.039 16.275 1.00 44.91 85 ARG A O 1
ATOM 703 N N . GLY A 1 86 ? 7.686 -27.158 15.258 1.00 48.44 86 GLY A N 1
ATOM 704 C CA . GLY A 1 86 ? 8.113 -27.798 14.013 1.00 48.44 86 GLY A CA 1
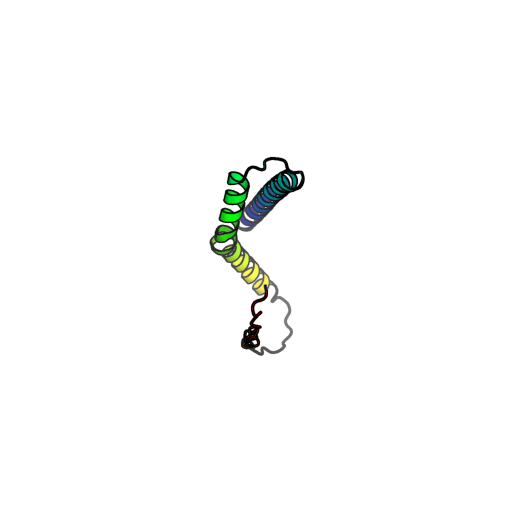ATOM 705 C C . GLY A 1 86 ? 9.360 -28.683 14.201 1.00 48.44 86 GLY A C 1
ATOM 706 O O . GLY A 1 86 ? 10.118 -28.486 15.156 1.00 48.44 86 GLY A O 1
ATOM 707 N N . PRO A 1 87 ? 9.584 -29.670 13.316 1.00 45.38 87 PRO A N 1
ATOM 708 C CA . PRO A 1 87 ? 10.677 -30.626 13.445 1.00 45.38 87 PRO A CA 1
ATOM 709 C C . PRO A 1 87 ? 12.046 -29.983 13.181 1.00 45.38 87 PRO A C 1
ATOM 711 O O . PRO A 1 87 ? 12.246 -29.231 12.229 1.00 45.38 87 PRO A O 1
ATOM 714 N N . THR A 1 88 ? 13.009 -30.324 14.033 1.00 49.69 88 THR A N 1
ATOM 715 C CA . THR A 1 88 ? 14.419 -29.931 13.974 1.00 49.69 88 THR A CA 1
ATOM 716 C C . THR A 1 88 ? 15.106 -30.501 12.727 1.00 49.69 88 THR A C 1
ATOM 718 O O . THR A 1 88 ? 15.231 -31.715 12.572 1.00 49.69 88 THR A O 1
ATOM 721 N N . PHE A 1 89 ? 15.607 -29.627 11.850 1.00 39.66 89 PHE A N 1
ATOM 722 C CA . PHE A 1 89 ? 16.447 -30.001 10.709 1.00 39.66 89 PHE A CA 1
ATOM 723 C C . PHE A 1 89 ? 17.868 -30.330 11.192 1.00 39.66 89 PHE A C 1
ATOM 725 O O . PHE A 1 89 ? 18.571 -29.464 11.712 1.00 39.66 89 PHE A O 1
ATOM 732 N N . THR A 1 90 ? 18.305 -31.582 11.036 1.00 50.91 90 THR A N 1
ATOM 733 C CA . THR A 1 90 ? 19.700 -31.981 11.276 1.00 5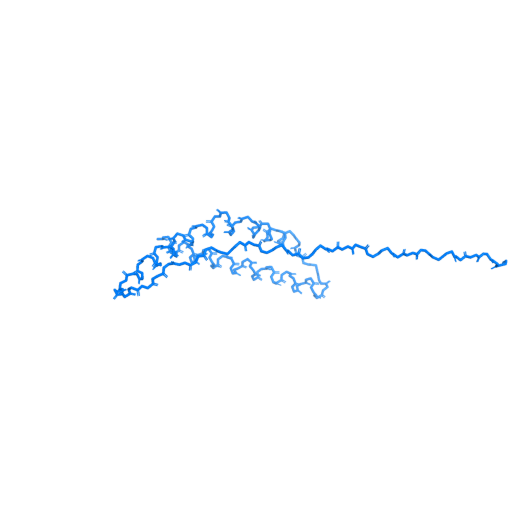0.91 90 THR A CA 1
ATOM 734 C C . THR A 1 90 ? 20.479 -31.965 9.954 1.00 50.91 90 THR A C 1
ATOM 736 O O . THR A 1 90 ? 20.034 -32.564 8.973 1.00 50.91 90 THR A O 1
ATOM 739 N N . PRO A 1 91 ? 21.648 -31.302 9.872 1.00 45.94 91 PRO A N 1
ATOM 740 C CA . PRO A 1 91 ? 22.442 -31.303 8.651 1.00 45.94 91 PRO A CA 1
ATOM 741 C C . PRO A 1 91 ? 23.153 -32.651 8.469 1.00 45.94 91 PRO A C 1
ATOM 743 O O . PRO A 1 91 ? 23.919 -33.111 9.320 1.00 45.94 91 PRO A O 1
ATOM 746 N N . ARG A 1 92 ? 22.910 -33.289 7.321 1.00 48.28 92 ARG A N 1
ATOM 747 C CA . ARG A 1 92 ? 23.555 -34.537 6.900 1.00 48.28 92 ARG A CA 1
ATOM 748 C C . ARG A 1 92 ? 25.039 -34.278 6.620 1.00 48.28 92 ARG A C 1
ATOM 750 O O . ARG A 1 92 ? 25.380 -33.593 5.662 1.00 48.28 92 ARG A O 1
ATOM 757 N N . ARG A 1 93 ? 25.927 -34.863 7.431 1.00 45.25 93 ARG A N 1
ATOM 758 C CA . ARG A 1 93 ? 27.375 -34.934 7.160 1.00 45.25 93 ARG A CA 1
ATOM 759 C C . ARG A 1 93 ? 27.619 -35.639 5.820 1.00 45.25 93 ARG A C 1
ATOM 761 O O . ARG A 1 93 ? 27.479 -36.857 5.726 1.00 45.25 93 ARG A O 1
ATOM 768 N N . SER A 1 94 ? 28.023 -34.899 4.793 1.00 50.09 94 SER A N 1
ATOM 769 C CA . SER A 1 94 ? 28.641 -35.465 3.592 1.00 50.09 94 SER A CA 1
ATOM 770 C C . SER A 1 94 ? 30.112 -35.761 3.887 1.00 50.09 94 SER A C 1
ATOM 772 O O . SER A 1 94 ? 30.940 -34.856 3.970 1.00 50.09 94 SER A O 1
ATOM 774 N N . GLY A 1 95 ? 30.409 -37.043 4.108 1.00 43.25 95 GLY A N 1
ATOM 775 C CA . GLY A 1 95 ? 31.764 -37.562 4.260 1.00 43.25 95 GLY A CA 1
ATOM 776 C C . GLY A 1 95 ? 32.605 -37.357 3.000 1.00 43.25 95 GLY A C 1
ATOM 777 O O . GLY A 1 95 ? 32.116 -37.485 1.878 1.00 43.25 95 GLY A O 1
ATOM 778 N N . GLY A 1 96 ? 33.878 -37.028 3.215 1.00 41.53 96 GLY A N 1
ATOM 779 C CA . GLY A 1 96 ? 34.864 -36.832 2.166 1.00 41.53 96 GLY A CA 1
ATOM 780 C C . GLY A 1 96 ? 35.229 -38.118 1.424 1.00 41.53 96 GLY A C 1
ATOM 781 O O . GLY A 1 96 ? 35.166 -39.226 1.959 1.00 41.53 96 GLY A O 1
ATOM 782 N N . ARG A 1 97 ? 35.680 -37.943 0.181 1.00 47.16 97 ARG A N 1
ATOM 783 C CA . ARG A 1 97 ? 36.475 -38.931 -0.546 1.00 47.16 97 ARG A CA 1
ATOM 784 C C . ARG A 1 97 ? 37.751 -38.260 -1.033 1.00 47.16 97 ARG A C 1
ATOM 786 O O . ARG A 1 97 ? 37.723 -37.423 -1.929 1.00 47.16 97 ARG A O 1
ATOM 793 N N . G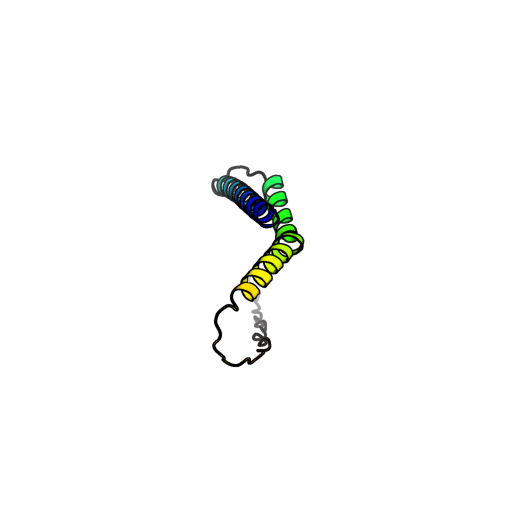LN A 1 98 ? 38.857 -38.668 -0.416 1.00 54.66 98 GLN A N 1
ATOM 794 C CA . GLN A 1 98 ? 40.214 -38.535 -0.929 1.00 54.66 98 GLN A CA 1
ATOM 795 C C . GLN A 1 98 ? 40.250 -39.001 -2.395 1.00 54.66 98 GLN A C 1
ATOM 797 O O . GLN A 1 98 ? 39.790 -40.105 -2.698 1.00 54.66 98 GLN A O 1
ATOM 802 N N . ARG A 1 99 ? 40.842 -38.209 -3.291 1.00 48.25 99 ARG A N 1
ATOM 803 C CA . ARG A 1 99 ? 41.417 -38.738 -4.531 1.00 48.25 99 ARG A CA 1
ATOM 804 C C . ARG A 1 99 ? 42.928 -38.569 -4.473 1.00 48.25 99 ARG A C 1
ATOM 806 O O . ARG A 1 99 ? 43.456 -37.474 -4.313 1.00 48.25 99 ARG A O 1
ATOM 813 N N . SER A 1 100 ? 43.568 -39.725 -4.501 1.00 47.56 100 SER A N 1
ATOM 814 C CA . SER A 1 100 ? 44.991 -40.000 -4.571 1.00 47.56 100 SER A CA 1
ATOM 815 C C . SER A 1 100 ? 45.565 -39.705 -5.965 1.00 47.56 100 SER A C 1
ATOM 817 O O . SER A 1 100 ? 44.845 -39.637 -6.956 1.00 47.56 100 SER A O 1
ATOM 819 N N . ARG A 1 101 ? 46.888 -39.515 -5.965 1.00 47.31 101 ARG A N 1
ATOM 820 C CA . ARG A 1 101 ? 47.817 -39.134 -7.042 1.00 47.31 101 ARG A CA 1
ATOM 821 C C . ARG A 1 101 ? 47.915 -40.127 -8.216 1.00 47.31 101 ARG A C 1
ATOM 823 O O . ARG A 1 101 ? 47.659 -41.313 -8.039 1.00 47.31 101 ARG A O 1
ATOM 830 N N . GLY A 1 102 ? 48.459 -39.627 -9.330 1.00 47.91 102 GLY A N 1
ATOM 831 C CA . GLY A 1 102 ? 49.069 -40.350 -10.462 1.00 47.91 102 GLY A CA 1
ATOM 832 C C . GLY A 1 102 ? 48.866 -39.518 -11.734 1.00 47.91 102 GLY A C 1
ATOM 833 O O . GLY A 1 102 ? 47.730 -39.144 -11.995 1.00 47.91 102 GLY A O 1
ATOM 834 N N . THR A 1 103 ? 49.860 -39.097 -12.513 1.00 47.28 103 THR A N 1
ATOM 835 C CA . THR A 1 103 ? 51.258 -39.510 -12.742 1.00 47.28 103 THR A CA 1
ATOM 836 C C . THR A 1 103 ? 52.068 -38.305 -13.201 1.00 47.28 103 THR A C 1
ATOM 838 O O . THR A 1 103 ? 51.465 -37.473 -13.915 1.00 47.28 103 THR A O 1
#

Sequence (103 aa):
MIIERLSKEHLNIEKLLAILERELEVFDRGDRADYEVIHAVISYFEVYPEVYHHPQEDLVFAKLRGTRSGCCCEGRRSSSRTPERGPTFTPRRSGGRQRSRGT

Foldseek 3Di:
DLVVVLVVVVVVLVVLVVLLVVLVVCVVVVHDGDVVSNVVSVVCVVDPCPPPRVVSVVVVVVVVVVVVPPDDDDDDDDDDDDDDDDDDDDDDDDDDDDDDDDD

pLDDT: mean 77.99, std 23.66, range [39.66, 98.5]